Protein AF-X6D2H1-F1 (afdb_monomer)

Radius of gyration: 13.89 Å; Cα contacts (8 Å, |Δi|>4): 66; chains: 1; bounding box: 28×26×45 Å

Secondary structure (DSSP, 8-state):
---TTSEEE-TTS-EEEEEEEEPTTTSSEEEEEEESSHHHHHHHHHHHHHHHHHHHHHHTT--

Mean predicted aligned error: 7.64 Å

pLDDT: mean 78.58, std 10.7, range [42.56, 88.38]

Nearest PDB structures (foldseek):
  9g6k-assembly1_UG  TM=6.420E-01  e=7.216E-01  Toxoplasma gondii
  5l20-assembly1_A  TM=5.425E-01  e=5.652E+00  Bacteroides thetaiotaomicron VPI-5482

Sequence (63 aa):
MRDKRMIRKLKGGKYRLYSRKKDEKIGKRRNLEASDIREAAEKHEREVQYFKRALRGWRARRG

Solvent-accessible surface area (backbone atoms only — not comparable to full-atom values): 3813 Å² total; per-residue (Å²): 129,86,65,71,86,33,60,44,80,44,98,84,66,30,26,35,32,40,43,91,59,58,38,87,90,76,71,44,56,47,78,74,49,77,33,77,45,64,66,59,48,54,52,50,51,50,52,55,50,48,53,55,54,53,50,51,62,54,57,66,69,78,109

Structure (mmCIF, N/CA/C/O backbone):
data_AF-X6D2H1-F1
#
_entry.id   AF-X6D2H1-F1
#
loop_
_atom_site.group_PDB
_atom_site.id
_atom_site.type_symbol
_atom_site.label_atom_id
_atom_site.label_alt_id
_atom_site.label_comp_id
_atom_site.label_asym_id
_atom_site.label_entity_id
_atom_site.label_seq_id
_atom_site.pdbx_PDB_ins_code
_atom_site.Cartn_x
_atom_site.Cartn_y
_atom_site.Cartn_z
_atom_site.occupancy
_atom_site.B_iso_or_equiv
_atom_site.auth_seq_id
_atom_site.auth_comp_id
_atom_site.auth_asym_id
_atom_site.auth_atom_id
_atom_site.pdbx_PDB_model_num
ATOM 1 N N . MET A 1 1 ? 5.685 -11.536 6.708 1.00 42.56 1 MET A N 1
ATOM 2 C CA . MET A 1 1 ? 5.565 -11.584 5.232 1.00 42.56 1 MET A CA 1
ATOM 3 C C . MET A 1 1 ? 4.794 -10.367 4.738 1.00 42.56 1 MET A C 1
ATOM 5 O O . MET A 1 1 ? 3.754 -10.066 5.316 1.00 42.56 1 MET A O 1
ATOM 9 N N . ARG A 1 2 ? 5.296 -9.648 3.719 1.00 54.78 2 ARG A N 1
ATOM 10 C CA . ARG A 1 2 ? 4.538 -8.581 3.040 1.00 54.78 2 ARG A CA 1
ATOM 11 C C . ARG A 1 2 ? 3.246 -9.191 2.510 1.00 54.78 2 ARG A C 1
ATOM 13 O O . ARG A 1 2 ? 3.280 -10.128 1.718 1.00 54.78 2 ARG A O 1
ATOM 20 N N . ASP A 1 3 ? 2.119 -8.710 3.014 1.00 55.69 3 ASP A N 1
ATOM 21 C CA . ASP A 1 3 ? 0.819 -9.225 2.628 1.00 55.69 3 ASP A CA 1
ATOM 22 C C . ASP A 1 3 ? 0.590 -8.907 1.141 1.00 55.69 3 ASP A C 1
ATOM 24 O O . ASP A 1 3 ? 0.347 -7.753 0.773 1.00 55.69 3 ASP A O 1
ATOM 28 N N . LYS A 1 4 ? 0.684 -9.933 0.281 1.00 58.00 4 LYS A N 1
ATOM 29 C CA . LYS A 1 4 ? 0.426 -9.859 -1.170 1.00 58.00 4 LYS A CA 1
ATOM 30 C C . LYS A 1 4 ? -0.918 -9.184 -1.497 1.00 58.00 4 LYS A C 1
ATOM 32 O O . LYS A 1 4 ? -1.130 -8.773 -2.631 1.00 58.00 4 LYS A O 1
ATOM 37 N N . ARG A 1 5 ? -1.829 -9.033 -0.524 1.00 69.44 5 ARG A N 1
ATOM 38 C CA . ARG A 1 5 ? -3.164 -8.449 -0.700 1.00 69.44 5 ARG A CA 1
ATOM 39 C C . ARG A 1 5 ? -3.182 -6.918 -0.879 1.00 69.44 5 ARG A C 1
ATOM 41 O O . ARG A 1 5 ? -4.257 -6.391 -1.163 1.00 69.44 5 ARG A O 1
ATOM 48 N N . MET A 1 6 ? -2.074 -6.192 -0.680 1.00 80.38 6 MET A N 1
ATOM 49 C CA . MET A 1 6 ? -2.033 -4.719 -0.822 1.00 80.38 6 MET A CA 1
ATOM 50 C C . MET A 1 6 ? -1.675 -4.240 -2.231 1.00 80.38 6 MET A C 1
ATOM 52 O O . MET A 1 6 ? -2.186 -3.210 -2.652 1.00 80.38 6 MET A O 1
ATOM 56 N N . ILE A 1 7 ? -0.810 -4.955 -2.952 1.00 83.75 7 ILE A N 1
ATOM 57 C CA . ILE A 1 7 ? -0.316 -4.525 -4.265 1.00 83.75 7 ILE A CA 1
ATOM 58 C C . ILE A 1 7 ? -0.889 -5.454 -5.327 1.00 83.75 7 ILE A C 1
ATOM 60 O O . ILE A 1 7 ? -0.639 -6.657 -5.307 1.00 83.75 7 ILE A O 1
ATOM 64 N N . ARG A 1 8 ? -1.658 -4.896 -6.263 1.00 86.00 8 ARG A N 1
ATOM 65 C CA . ARG A 1 8 ? -2.258 -5.643 -7.376 1.00 86.00 8 ARG A CA 1
ATOM 66 C C . ARG A 1 8 ? -1.725 -5.132 -8.709 1.00 86.00 8 ARG A C 1
ATOM 68 O O . ARG A 1 8 ? -1.782 -3.934 -8.967 1.00 86.00 8 ARG A O 1
ATOM 75 N N . LYS A 1 9 ? -1.277 -6.045 -9.574 1.00 83.62 9 LYS A N 1
ATOM 76 C CA . LYS A 1 9 ? -0.944 -5.739 -10.973 1.00 83.62 9 LYS A CA 1
ATOM 77 C C . LYS A 1 9 ? -2.231 -5.589 -11.793 1.00 83.62 9 LYS A C 1
ATOM 79 O O . LYS A 1 9 ? -3.144 -6.410 -11.677 1.00 83.62 9 LYS A O 1
ATOM 84 N N . LEU A 1 10 ? -2.325 -4.522 -12.576 1.00 85.94 10 LEU A N 1
ATOM 85 C CA . LEU A 1 10 ? -3.431 -4.233 -13.487 1.00 85.94 10 LEU A CA 1
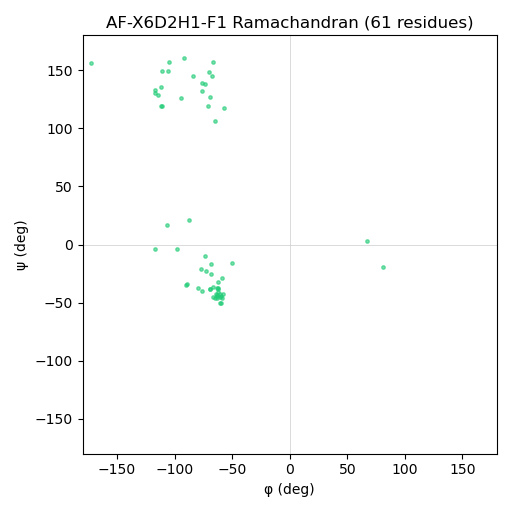ATOM 86 C C . LEU A 1 10 ? -3.138 -4.805 -14.880 1.00 85.94 10 LEU A C 1
ATOM 88 O O . LEU A 1 10 ? -1.985 -5.043 -15.237 1.00 85.94 10 LEU A O 1
ATOM 92 N N . LYS A 1 11 ? -4.193 -4.986 -15.688 1.00 83.69 11 LYS A N 1
ATOM 93 C CA . LYS A 1 11 ? -4.087 -5.520 -17.059 1.00 83.69 11 LYS A CA 1
ATOM 94 C C . LYS A 1 11 ? -3.182 -4.659 -17.958 1.00 83.69 11 LYS A C 1
ATOM 96 O O . LYS A 1 11 ? -2.522 -5.197 -18.831 1.00 83.69 11 LYS A O 1
ATOM 101 N N . GLY A 1 12 ? -3.091 -3.353 -17.685 1.00 82.25 12 GLY A N 1
ATOM 102 C CA . GLY A 1 12 ? -2.207 -2.407 -18.381 1.00 82.25 12 GLY A CA 1
ATOM 103 C C . GLY A 1 12 ? -0.785 -2.297 -17.816 1.00 82.25 12 GLY A C 1
ATOM 104 O O . GLY A 1 12 ? -0.161 -1.258 -17.972 1.00 82.25 12 GLY A O 1
ATOM 105 N N . GLY A 1 13 ? -0.293 -3.290 -17.068 1.00 84.19 13 GLY A N 1
ATOM 106 C CA . GLY A 1 13 ? 1.088 -3.318 -16.558 1.00 84.19 13 GLY A CA 1
ATOM 107 C C . GLY A 1 13 ? 1.349 -2.499 -15.289 1.00 84.19 13 GLY A C 1
ATOM 108 O O . GLY A 1 13 ? 2.289 -2.813 -14.564 1.00 84.19 13 GLY A O 1
ATOM 109 N N . LYS A 1 14 ? 0.480 -1.533 -14.968 1.00 83.31 14 LYS A N 1
ATOM 110 C CA . LYS A 1 14 ? 0.552 -0.715 -13.745 1.00 83.31 14 LYS A CA 1
ATOM 111 C C . LYS A 1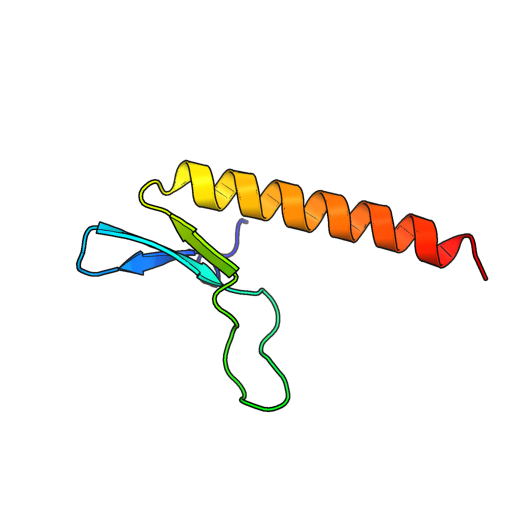 14 ? 0.309 -1.529 -12.470 1.00 83.31 14 LYS A C 1
ATOM 113 O O . LYS A 1 14 ? -0.396 -2.541 -12.477 1.00 83.31 14 LYS A O 1
ATOM 118 N N . TYR A 1 15 ? 0.805 -1.032 -11.348 1.00 83.69 15 TYR A N 1
ATOM 119 C CA . TYR A 1 15 ? 0.616 -1.584 -10.012 1.00 83.69 15 TYR A CA 1
ATOM 120 C C . TYR A 1 15 ? -0.245 -0.642 -9.181 1.00 83.69 15 TYR A C 1
ATOM 122 O O . TYR A 1 15 ? -0.055 0.567 -9.187 1.00 83.69 15 TYR A O 1
ATOM 130 N N . ARG A 1 16 ? -1.216 -1.190 -8.455 1.00 84.38 16 ARG A N 1
ATOM 131 C CA . ARG A 1 16 ? -2.088 -0.415 -7.573 1.00 84.38 16 ARG A CA 1
ATOM 132 C C . ARG A 1 16 ? -1.858 -0.813 -6.127 1.00 84.38 16 ARG A C 1
ATOM 134 O O . ARG A 1 16 ? -1.933 -2.003 -5.810 1.00 84.38 16 ARG A O 1
ATOM 141 N N . LEU A 1 17 ? -1.620 0.176 -5.272 1.00 84.44 17 LEU A N 1
ATOM 142 C CA . LEU A 1 17 ? -1.490 0.013 -3.832 1.00 84.44 17 LEU A CA 1
ATOM 143 C C . LEU A 1 17 ? -2.839 0.274 -3.159 1.00 84.44 17 LEU A C 1
ATOM 145 O O . LEU A 1 17 ? -3.453 1.322 -3.335 1.00 84.44 17 LEU A O 1
ATOM 149 N N . TYR A 1 18 ? -3.296 -0.674 -2.352 1.00 85.75 18 TYR A N 1
ATOM 150 C CA . TYR A 1 18 ? -4.518 -0.561 -1.568 1.00 85.75 18 TYR A CA 1
ATOM 151 C C . TYR A 1 18 ? -4.231 -0.316 -0.089 1.00 85.75 18 TYR A C 1
ATOM 153 O O . TYR A 1 18 ? -3.185 -0.685 0.442 1.00 85.75 18 TYR A O 1
ATOM 161 N N . SER A 1 19 ? -5.206 0.264 0.609 1.00 82.94 19 SER A N 1
ATOM 162 C CA . SER A 1 19 ? -5.174 0.419 2.059 1.00 82.94 19 SER A CA 1
ATOM 163 C C . SER A 1 19 ? -5.275 -0.917 2.794 1.00 82.94 19 SER A C 1
ATOM 165 O O . SER A 1 19 ? -6.029 -1.809 2.403 1.00 82.94 19 SER A O 1
ATOM 167 N N . ARG A 1 20 ? -4.572 -1.026 3.934 1.00 82.38 20 ARG A N 1
ATOM 168 C CA . ARG A 1 20 ? -4.600 -2.226 4.792 1.00 82.38 20 ARG A CA 1
ATOM 169 C C . ARG A 1 20 ? -5.982 -2.540 5.330 1.00 82.38 20 ARG A C 1
ATOM 171 O O . ARG A 1 20 ? -6.460 -3.669 5.215 1.00 82.38 20 ARG A O 1
ATOM 178 N N . LYS A 1 21 ? -6.614 -1.520 5.900 1.00 83.31 21 LYS A N 1
ATOM 179 C CA . LYS A 1 21 ? -7.988 -1.593 6.376 1.00 83.31 21 LYS A CA 1
ATOM 180 C C . LYS A 1 21 ? -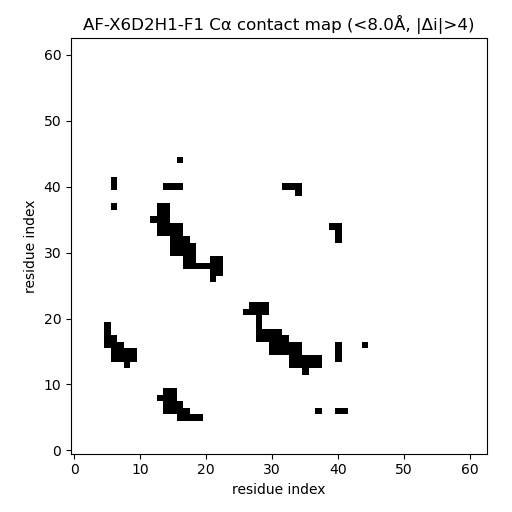8.947 -1.328 5.220 1.00 83.31 21 LYS A C 1
ATOM 182 O O . LYS A 1 21 ? -8.640 -0.533 4.327 1.00 83.31 21 LYS A O 1
ATOM 187 N N . LYS A 1 22 ? -10.083 -2.020 5.246 1.00 86.88 22 LYS A N 1
ATOM 188 C CA . LYS A 1 22 ? -11.240 -1.663 4.425 1.00 86.88 22 LYS A CA 1
ATOM 189 C C . LYS A 1 22 ? -11.833 -0.368 4.976 1.00 86.88 22 LYS A C 1
ATOM 191 O O . LYS A 1 22 ? -11.718 -0.101 6.169 1.00 86.88 22 LYS A O 1
ATOM 196 N N . ASP A 1 23 ? 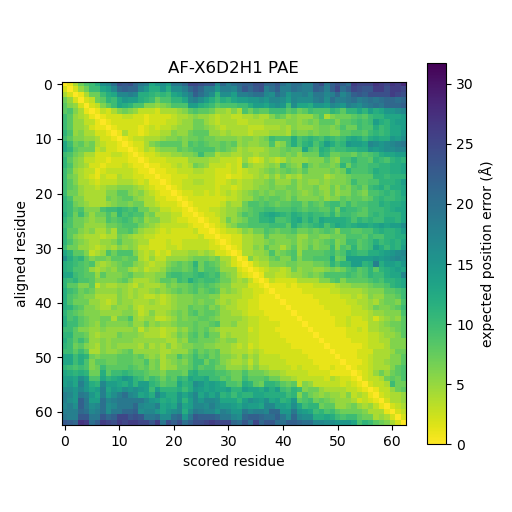-12.404 0.426 4.090 1.00 84.00 23 ASP A N 1
ATOM 197 C CA . ASP A 1 23 ? -13.255 1.541 4.469 1.00 84.00 23 ASP A 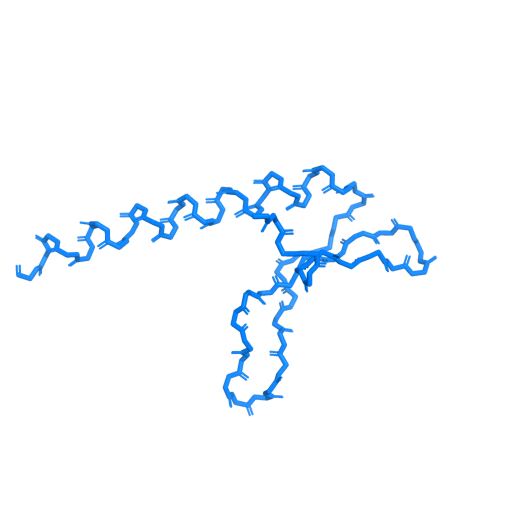CA 1
ATOM 198 C C . ASP A 1 23 ? -14.550 0.971 5.062 1.00 84.00 23 ASP A C 1
ATOM 200 O O . ASP A 1 23 ? -15.174 0.098 4.456 1.00 84.00 23 ASP A O 1
ATOM 204 N N . GLU A 1 24 ? -14.910 1.410 6.265 1.00 87.38 24 GLU A N 1
ATOM 205 C CA . GLU A 1 24 ? -16.057 0.881 7.011 1.00 87.38 24 GLU A CA 1
ATOM 206 C C . GLU A 1 24 ? -17.393 1.331 6.412 1.00 87.38 24 GLU A C 1
ATOM 208 O O . GLU A 1 24 ? -18.386 0.630 6.564 1.00 87.38 24 GLU A O 1
ATOM 213 N N . LYS A 1 25 ? -17.418 2.444 5.663 1.00 85.88 25 LYS A N 1
ATOM 214 C CA . LYS A 1 25 ? -18.647 2.968 5.050 1.00 85.88 25 LYS A CA 1
ATOM 215 C C . LYS A 1 25 ? -19.029 2.223 3.775 1.00 85.88 25 LYS A C 1
ATOM 217 O O . LYS A 1 25 ? -20.204 2.025 3.502 1.00 85.88 25 LYS A O 1
ATOM 222 N N . ILE A 1 26 ? -18.033 1.839 2.975 1.00 87.75 26 ILE A N 1
ATOM 223 C CA . ILE A 1 26 ? -18.244 1.250 1.637 1.00 87.75 26 ILE A CA 1
ATOM 224 C C . ILE A 1 26 ? -17.741 -0.195 1.514 1.00 87.75 26 ILE A C 1
ATOM 226 O O . ILE A 1 26 ? -17.843 -0.795 0.445 1.00 87.75 26 ILE A O 1
ATOM 230 N N . GLY A 1 27 ? -17.117 -0.751 2.557 1.00 85.88 27 GLY A N 1
ATOM 231 C CA . GLY A 1 27 ? -16.586 -2.121 2.589 1.00 85.88 27 GLY A CA 1
ATOM 232 C C . GLY A 1 27 ? -15.396 -2.385 1.653 1.00 85.88 27 GLY A C 1
ATOM 233 O O . GLY A 1 27 ? -14.899 -3.513 1.569 1.00 85.88 27 GLY A O 1
ATOM 234 N N . LYS A 1 28 ? -14.908 -1.362 0.943 1.00 84.50 28 LYS A N 1
ATOM 235 C CA . LYS A 1 28 ? -13.845 -1.463 -0.068 1.00 84.50 28 LYS A CA 1
ATOM 236 C C . LYS A 1 28 ? -12.531 -0.897 0.458 1.00 84.50 28 LYS A C 1
ATOM 238 O O . LYS A 1 28 ? -12.504 0.016 1.274 1.00 84.50 28 LYS A O 1
ATOM 243 N N . ARG A 1 29 ? -11.405 -1.442 -0.009 1.00 88.25 29 ARG A N 1
ATOM 244 C CA . ARG A 1 29 ? -10.088 -0.853 0.272 1.00 88.25 29 ARG A CA 1
ATOM 245 C C . ARG A 1 29 ? -9.889 0.371 -0.607 1.00 88.25 29 ARG A C 1
ATOM 247 O O . ARG A 1 29 ? -10.209 0.338 -1.794 1.00 88.25 29 ARG A O 1
ATOM 254 N N . ARG A 1 30 ? -9.327 1.426 -0.028 1.00 83.31 30 ARG A N 1
ATOM 255 C CA . ARG A 1 30 ? -9.008 2.651 -0.758 1.00 83.31 30 ARG A CA 1
ATOM 256 C C . ARG A 1 30 ? -7.791 2.411 -1.639 1.00 83.31 30 ARG A C 1
ATOM 258 O O . ARG A 1 30 ? -6.844 1.757 -1.203 1.00 83.31 30 ARG A O 1
ATOM 265 N N . ASN A 1 31 ? -7.833 2.923 -2.865 1.00 81.69 31 ASN A N 1
ATOM 266 C CA . ASN A 1 31 ? -6.637 3.042 -3.688 1.00 81.69 31 ASN A CA 1
ATOM 267 C C . ASN A 1 31 ? -5.773 4.152 -3.080 1.00 81.69 31 ASN A C 1
ATOM 269 O O . ASN A 1 31 ? -6.253 5.272 -2.940 1.00 81.69 31 ASN A O 1
ATOM 273 N N . LEU A 1 32 ? -4.560 3.811 -2.661 1.00 73.81 32 LEU A N 1
ATOM 274 C CA . LEU A 1 32 ? -3.617 4.761 -2.085 1.00 73.81 32 LEU A CA 1
ATOM 275 C C . LEU A 1 32 ? -2.745 5.393 -3.164 1.00 73.81 32 LEU A C 1
ATOM 277 O O . LEU A 1 32 ? -2.448 6.569 -3.046 1.00 73.81 32 LEU A O 1
ATOM 281 N N . GLU A 1 33 ? -2.407 4.646 -4.218 1.00 73.88 33 GLU A N 1
ATOM 282 C CA . GLU A 1 33 ? -1.766 5.178 -5.421 1.00 73.88 33 GLU A CA 1
ATOM 283 C C . GLU A 1 33 ? -1.677 4.096 -6.508 1.00 73.88 33 GLU A C 1
ATOM 285 O O . GLU A 1 33 ? -1.685 2.894 -6.215 1.00 73.88 33 GLU A O 1
ATOM 290 N N . ALA A 1 34 ? -1.577 4.510 -7.772 1.00 72.44 34 ALA A N 1
ATOM 291 C CA . ALA A 1 34 ? -1.218 3.622 -8.873 1.00 72.44 34 ALA A CA 1
ATOM 292 C C . ALA A 1 34 ? 0.165 4.021 -9.399 1.00 72.44 34 ALA A C 1
ATOM 294 O O . ALA A 1 34 ? 0.327 5.138 -9.874 1.00 72.44 34 ALA A O 1
ATOM 295 N N . SER A 1 35 ? 1.134 3.111 -9.329 1.00 73.56 35 SER A N 1
ATOM 296 C CA . SER A 1 35 ? 2.495 3.309 -9.824 1.00 73.56 35 SER A CA 1
ATOM 297 C C . SER A 1 35 ? 2.759 2.429 -11.043 1.00 73.56 35 SER A C 1
ATOM 299 O O . SER A 1 35 ? 2.230 1.323 -11.164 1.00 73.56 35 SER A O 1
ATOM 301 N N . ASP A 1 36 ? 3.617 2.882 -11.950 1.00 78.06 36 ASP A N 1
ATOM 302 C CA . ASP A 1 36 ? 4.014 2.077 -13.112 1.00 78.06 36 ASP A CA 1
ATOM 303 C C . ASP A 1 36 ? 5.038 0.989 -12.733 1.00 78.06 36 ASP A C 1
ATOM 305 O O . ASP A 1 36 ? 5.134 -0.048 -13.388 1.00 78.06 36 ASP A O 1
ATOM 309 N N . ILE A 1 37 ? 5.734 1.172 -11.603 1.00 80.88 37 ILE A N 1
ATOM 310 C CA . ILE A 1 37 ? 6.780 0.276 -11.096 1.00 80.88 37 ILE A CA 1
ATOM 311 C C . ILE A 1 37 ? 6.363 -0.312 -9.741 1.00 80.88 37 ILE A C 1
ATOM 313 O O . ILE A 1 37 ? 5.933 0.406 -8.834 1.00 80.88 37 ILE A O 1
ATOM 317 N N . ARG A 1 38 ? 6.520 -1.633 -9.580 1.00 79.19 38 ARG A N 1
ATOM 318 C CA . ARG A 1 38 ? 6.172 -2.357 -8.345 1.00 79.19 38 ARG A CA 1
ATOM 319 C C . ARG A 1 38 ? 7.016 -1.922 -7.149 1.00 79.19 38 ARG A C 1
ATOM 321 O O . ARG A 1 38 ? 6.488 -1.754 -6.055 1.00 79.19 38 ARG A O 1
ATOM 328 N N . GLU A 1 39 ? 8.313 -1.743 -7.362 1.00 83.69 39 GLU A N 1
ATOM 329 C CA . GLU A 1 39 ? 9.255 -1.349 -6.315 1.00 83.69 39 GLU A CA 1
ATOM 330 C C . GLU A 1 39 ? 8.922 0.034 -5.738 1.00 83.69 39 GLU A C 1
ATOM 332 O O . GLU A 1 39 ? 8.948 0.216 -4.521 1.00 83.69 39 GLU A O 1
ATOM 337 N N . ALA A 1 40 ? 8.482 0.968 -6.588 1.00 82.62 40 ALA A N 1
ATOM 338 C CA . ALA A 1 40 ? 8.009 2.280 -6.157 1.00 82.62 40 ALA A CA 1
ATOM 339 C C . AL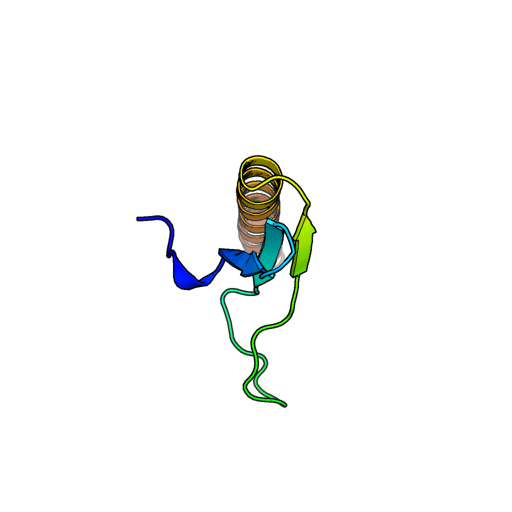A A 1 40 ? 6.792 2.173 -5.217 1.00 82.62 40 ALA A C 1
ATOM 341 O O . ALA A 1 40 ? 6.787 2.780 -4.146 1.00 82.62 40 ALA A O 1
ATOM 342 N N . ALA A 1 41 ? 5.805 1.328 -5.547 1.00 81.56 41 ALA A N 1
ATOM 343 C CA . ALA A 1 41 ? 4.664 1.073 -4.659 1.00 81.56 41 ALA A CA 1
ATOM 344 C C . ALA A 1 41 ? 5.087 0.439 -3.323 1.00 81.56 41 ALA A C 1
ATOM 346 O O . ALA A 1 41 ? 4.526 0.759 -2.273 1.00 81.56 41 ALA A O 1
ATOM 347 N N . GLU A 1 42 ? 6.071 -0.463 -3.340 1.00 83.44 42 GLU A N 1
ATOM 348 C CA . GLU A 1 42 ? 6.581 -1.108 -2.127 1.00 83.44 42 GLU A CA 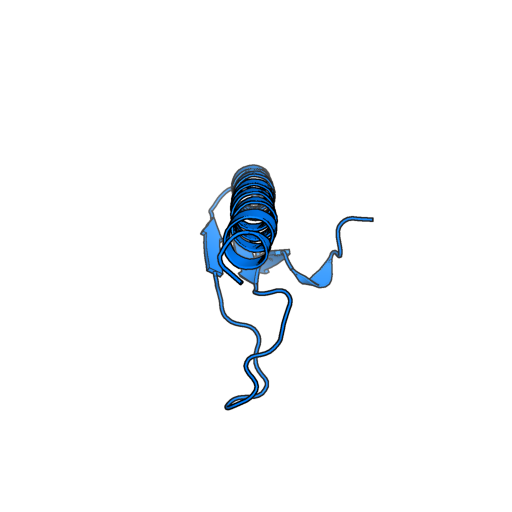1
ATOM 349 C C . GLU A 1 42 ? 7.356 -0.134 -1.224 1.00 83.44 42 GLU A C 1
ATOM 351 O O . GLU A 1 42 ? 7.219 -0.196 0.004 1.00 83.44 42 GLU A O 1
ATOM 356 N N . LYS A 1 43 ? 8.143 0.780 -1.806 1.00 86.81 43 LYS A N 1
ATOM 357 C CA . LYS A 1 43 ? 8.842 1.839 -1.065 1.00 86.81 43 LYS A CA 1
ATOM 358 C C . LYS A 1 43 ? 7.846 2.811 -0.430 1.00 86.81 43 LYS A C 1
ATOM 360 O O . LYS A 1 43 ? 7.936 3.055 0.773 1.00 86.81 43 LYS A O 1
ATOM 365 N N . HIS A 1 44 ? 6.845 3.255 -1.189 1.00 83.75 44 HIS A N 1
ATOM 366 C CA . HIS A 1 44 ? 5.818 4.167 -0.690 1.00 83.75 44 HIS A CA 1
ATOM 367 C C . HIS A 1 44 ? 4.989 3.548 0.451 1.00 83.75 44 HIS A C 1
ATOM 369 O O . HIS A 1 44 ? 4.731 4.198 1.464 1.00 83.75 44 HIS A O 1
ATOM 375 N N . GLU A 1 45 ? 4.62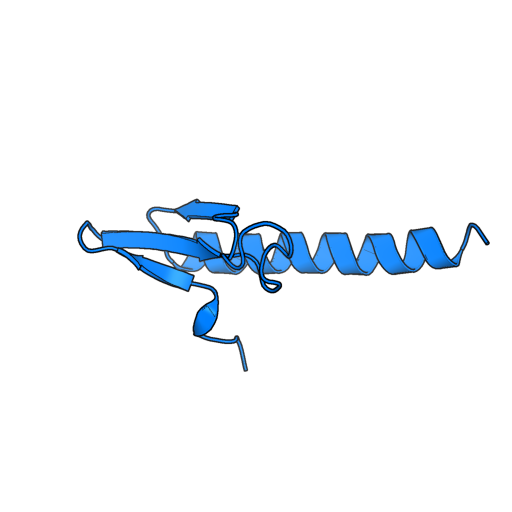5 2.257 0.367 1.00 84.81 45 GLU A N 1
ATOM 376 C CA . GLU A 1 45 ? 3.950 1.571 1.485 1.00 84.81 45 GLU A CA 1
ATOM 377 C C . GLU A 1 45 ? 4.801 1.610 2.756 1.00 84.81 45 GLU A C 1
ATOM 379 O O . GLU A 1 45 ? 4.281 1.896 3.837 1.00 84.81 45 GLU A O 1
ATOM 384 N N . ARG A 1 46 ? 6.114 1.386 2.629 1.00 86.12 46 ARG A N 1
ATOM 385 C CA . ARG A 1 46 ? 7.045 1.416 3.760 1.00 86.12 46 ARG A CA 1
ATOM 386 C C . ARG A 1 46 ? 7.109 2.802 4.401 1.00 86.12 46 ARG A C 1
ATOM 388 O O . ARG A 1 46 ? 7.046 2.884 5.627 1.00 86.12 46 ARG A O 1
ATOM 395 N N . GLU A 1 47 ? 7.181 3.863 3.603 1.00 88.38 47 GLU A N 1
ATOM 396 C CA . GLU A 1 47 ? 7.193 5.254 4.080 1.00 88.38 47 GLU A CA 1
ATOM 397 C C . GLU A 1 47 ? 5.886 5.614 4.796 1.00 88.38 47 GLU A C 1
ATOM 399 O O . GLU A 1 47 ? 5.906 6.105 5.927 1.00 88.38 47 GLU A O 1
ATOM 404 N N . VAL A 1 48 ? 4.737 5.258 4.214 1.00 84.44 48 VAL A N 1
ATOM 405 C CA . VAL A 1 48 ? 3.421 5.478 4.833 1.00 84.44 48 VAL A CA 1
ATOM 406 C C . VAL A 1 48 ? 3.300 4.745 6.171 1.00 84.44 48 VAL A C 1
ATOM 408 O O . VAL A 1 48 ? 2.765 5.298 7.138 1.00 84.44 48 VAL A O 1
ATOM 411 N N . GLN A 1 49 ? 3.772 3.498 6.266 1.00 85.88 49 GLN A N 1
ATOM 412 C CA . GLN A 1 49 ? 3.749 2.772 7.540 1.00 85.88 49 GLN A CA 1
ATOM 413 C C . GLN A 1 49 ? 4.729 3.349 8.558 1.00 85.88 49 GLN A C 1
ATOM 415 O O . GLN A 1 49 ? 4.397 3.393 9.745 1.00 85.88 49 GLN A O 1
ATOM 420 N N . TYR A 1 50 ? 5.909 3.784 8.116 1.00 88.12 50 TYR A N 1
ATOM 421 C CA . TYR A 1 50 ? 6.891 4.436 8.975 1.00 88.12 50 TYR A CA 1
ATOM 422 C C . TYR A 1 50 ? 6.302 5.707 9.593 1.00 88.12 50 TYR A C 1
ATOM 424 O O . TYR A 1 50 ? 6.256 5.830 10.818 1.00 88.12 50 TYR A O 1
ATOM 432 N N . PHE A 1 51 ? 5.718 6.577 8.767 1.00 85.31 51 PHE A N 1
ATOM 433 C CA . PHE A 1 51 ? 5.068 7.802 9.222 1.00 85.31 51 PHE A CA 1
ATOM 434 C C . PHE A 1 51 ? 3.914 7.521 10.197 1.00 85.31 51 PHE A C 1
ATOM 436 O O . PHE A 1 51 ? 3.819 8.129 11.263 1.00 85.31 51 PHE A O 1
ATOM 443 N N . LYS A 1 52 ? 3.065 6.528 9.903 1.00 84.00 52 LYS A N 1
ATOM 444 C CA . LYS A 1 52 ? 1.981 6.117 10.814 1.00 84.00 52 LYS A CA 1
ATOM 445 C C . LYS A 1 52 ? 2.493 5.579 12.150 1.00 84.00 52 LYS A C 1
ATOM 447 O O . LYS A 1 52 ? 1.855 5.824 13.173 1.00 84.00 52 LYS A O 1
ATOM 452 N N . ARG A 1 53 ? 3.609 4.839 12.167 1.00 85.88 53 ARG A N 1
ATOM 453 C CA . ARG A 1 53 ? 4.244 4.371 13.411 1.00 85.88 53 ARG A CA 1
ATOM 454 C C . ARG A 1 53 ? 4.808 5.539 14.217 1.00 85.88 53 ARG A C 1
ATOM 456 O O . ARG A 1 53 ? 4.534 5.609 15.411 1.00 85.88 53 ARG A O 1
ATOM 463 N N . ALA A 1 54 ? 5.503 6.468 13.565 1.00 85.75 54 ALA A N 1
ATOM 464 C CA . ALA A 1 54 ? 6.023 7.674 14.206 1.00 85.75 54 ALA A CA 1
ATOM 465 C C . ALA A 1 54 ? 4.892 8.512 14.834 1.00 85.75 54 ALA A C 1
ATOM 467 O O . ALA A 1 54 ? 4.960 8.877 16.009 1.00 85.75 54 ALA A O 1
ATOM 468 N N . LEU A 1 55 ? 3.790 8.717 14.103 1.00 82.06 55 LEU A N 1
ATOM 469 C CA . LEU A 1 55 ? 2.621 9.444 14.604 1.00 82.06 55 LEU A CA 1
ATOM 470 C C . LEU A 1 55 ? 1.943 8.779 15.809 1.00 82.06 55 LEU A C 1
ATOM 472 O O . LEU A 1 55 ? 1.414 9.488 16.664 1.00 82.06 55 LEU A O 1
ATOM 476 N N . ARG A 1 56 ? 1.945 7.442 15.916 1.00 76.94 56 ARG A N 1
ATOM 477 C CA . ARG A 1 56 ? 1.403 6.749 17.103 1.00 76.94 56 ARG A CA 1
ATOM 478 C C . ARG A 1 56 ? 2.192 7.092 18.363 1.00 76.94 56 ARG A C 1
ATOM 480 O O . ARG A 1 56 ? 1.582 7.399 19.379 1.00 76.94 56 ARG A O 1
ATOM 487 N N . GLY A 1 57 ? 3.523 7.110 18.277 1.00 70.44 57 GLY A N 1
ATOM 488 C CA . GLY A 1 57 ? 4.382 7.529 19.388 1.00 70.44 57 GLY A CA 1
ATOM 489 C C . GLY A 1 57 ? 4.268 9.022 19.711 1.00 70.44 57 GLY A C 1
ATOM 490 O O . GLY A 1 57 ? 4.511 9.433 20.840 1.00 70.44 57 GLY A O 1
ATOM 491 N N . TRP A 1 58 ? 3.884 9.853 18.739 1.00 61.06 58 TRP A N 1
ATOM 492 C CA . TRP A 1 58 ? 3.618 11.275 18.976 1.00 61.06 58 TRP A CA 1
ATOM 493 C C . TRP A 1 58 ? 2.269 11.512 19.669 1.00 61.06 58 TRP A C 1
ATOM 495 O O . TRP A 1 58 ? 2.182 12.324 20.582 1.00 61.06 58 TRP A O 1
ATOM 505 N N . ARG A 1 59 ? 1.222 10.763 19.293 1.00 59.91 59 ARG A N 1
ATOM 506 C CA . ARG A 1 59 ? -0.085 10.817 19.972 1.00 59.91 59 ARG A CA 1
ATOM 507 C C . ARG A 1 59 ? -0.035 10.278 21.402 1.00 59.91 59 ARG A C 1
ATOM 509 O O . ARG A 1 59 ? -0.694 10.844 22.258 1.00 59.91 59 ARG A O 1
ATOM 516 N N . ALA A 1 60 ? 0.761 9.241 21.661 1.00 61.53 60 ALA A N 1
ATOM 517 C CA . ALA A 1 60 ? 0.909 8.655 22.997 1.00 61.53 60 ALA A CA 1
ATOM 518 C C . ALA A 1 60 ? 1.629 9.565 24.012 1.00 61.53 60 ALA A C 1
ATOM 520 O O . ALA A 1 60 ? 1.542 9.312 25.202 1.00 61.53 60 ALA A O 1
ATOM 521 N N . ARG A 1 61 ? 2.342 10.605 23.555 1.00 59.56 61 ARG A N 1
ATOM 522 C CA . ARG A 1 61 ? 3.082 11.554 24.409 1.00 59.56 61 ARG A CA 1
ATOM 523 C C . ARG A 1 61 ? 2.328 12.856 24.700 1.00 59.56 61 ARG A C 1
ATOM 525 O O . ARG A 1 61 ? 2.853 13.708 25.401 1.00 59.56 61 ARG A O 1
ATOM 532 N N . ARG A 1 62 ? 1.143 13.040 24.111 1.00 59.41 62 ARG A N 1
ATOM 533 C CA . ARG A 1 62 ? 0.281 14.222 24.304 1.00 59.41 62 ARG A CA 1
ATOM 534 C C . ARG A 1 62 ? -0.957 13.922 25.161 1.00 59.41 62 ARG A C 1
ATOM 536 O O . ARG A 1 62 ? -1.920 14.679 25.089 1.00 59.41 62 ARG A O 1
ATOM 543 N N . GLY A 1 63 ? -0.945 12.809 25.892 1.00 51.22 63 GLY A N 1
ATOM 544 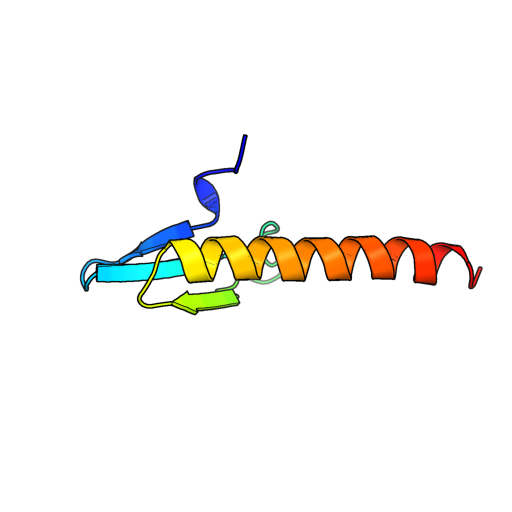C CA . GLY A 1 63 ? -1.961 12.429 26.873 1.00 51.22 63 GLY A CA 1
ATOM 545 C C . GLY A 1 63 ? -1.331 12.323 28.245 1.00 51.22 63 GLY A C 1
ATOM 546 O O . GLY A 1 63 ? -0.157 11.891 28.286 1.00 51.22 63 GLY A O 1
#

Foldseek 3Di:
DPPPVQWDQDPVQKIWGWDPDADPVPRHTDTPDIGNDPVVSVVVVVVVVVVVVVVVVVVVVVD